Protein AF-A0A1M6X474-F1 (afdb_monomer_lite)

Radius of gyration: 35.34 Å; chains: 1; bounding box: 77×37×81 Å

Sequence (106 aa):
MSPLYVRPYVKVHKNDYRDAETIAEAATRPTMSFVAIKSEEQLDLQALHRLRERLVHNHHLIQEMRRPRSTSLGWGRCKITSRLIHIKKRLQGKAVHTCRPESPLL

Secondary structure (DSSP, 8-state):
---TTSGGG--SS--HHHHHHHHHHHHT-TTPPPPPPPPHHHHHHHHHHHHHHHHHHHHHHHHHHHS----SSSSSSHHHHHHHHHHHHHH---------------

Organism: NCBI:txid1054996

Structure (mmCIF, N/CA/C/O backbone):
data_AF-A0A1M6X474-F1
#
_entry.id   AF-A0A1M6X474-F1
#
loop_
_atom_site.group_PDB
_atom_site.id
_atom_site.type_symbol
_atom_site.label_atom_id
_atom_site.label_alt_id
_atom_site.label_comp_id
_atom_site.label_asym_id
_atom_site.label_entity_id
_atom_site.label_seq_id
_atom_site.pdbx_PDB_ins_code
_atom_site.Cartn_x
_atom_site.Cartn_y
_atom_site.Cartn_z
_atom_site.occupancy
_atom_site.B_iso_or_equiv
_atom_site.auth_seq_id
_atom_site.auth_comp_id
_atom_site.auth_asym_id
_atom_site.auth_atom_id
_atom_site.pdbx_PDB_model_num
ATOM 1 N N . MET A 1 1 ? 0.893 -14.627 0.478 1.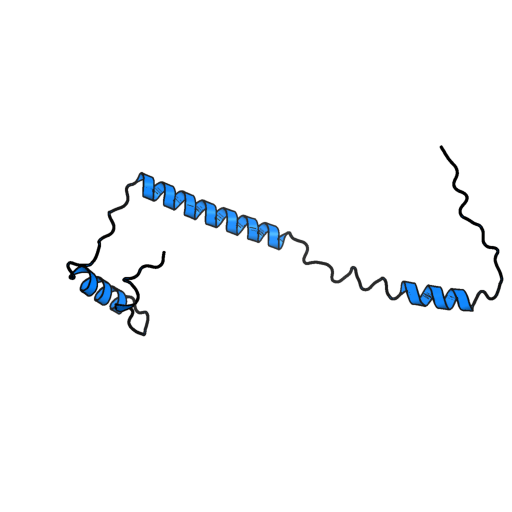00 41.69 1 MET A N 1
ATOM 2 C CA . MET A 1 1 ? -0.453 -15.010 0.962 1.00 41.69 1 MET A CA 1
ATOM 3 C C . MET A 1 1 ? -1.459 -14.005 0.424 1.00 41.69 1 MET A C 1
ATOM 5 O O . MET A 1 1 ? -1.202 -12.813 0.524 1.00 41.69 1 MET A O 1
ATOM 9 N N . SER A 1 2 ? -2.545 -14.460 -0.203 1.00 50.91 2 SER A N 1
ATOM 10 C CA . SER A 1 2 ? -3.637 -13.588 -0.661 1.00 50.91 2 SER A CA 1
ATOM 11 C C . SER A 1 2 ? -4.544 -13.208 0.513 1.00 50.91 2 SER A C 1
ATOM 13 O O . SER A 1 2 ? -4.803 -14.075 1.352 1.00 50.91 2 SER A O 1
ATOM 15 N N . PRO A 1 3 ? -5.075 -11.978 0.583 1.00 66.75 3 PRO A N 1
ATOM 16 C CA . PRO A 1 3 ? -5.989 -11.609 1.654 1.00 66.75 3 PRO A CA 1
ATOM 17 C C . PRO A 1 3 ? -7.315 -12.370 1.499 1.00 66.75 3 PRO A C 1
ATOM 19 O O . PRO A 1 3 ? -8.068 -12.156 0.548 1.00 66.75 3 PRO A O 1
ATOM 22 N N . LEU A 1 4 ? -7.588 -13.279 2.440 1.00 68.25 4 LEU A N 1
ATOM 23 C CA . LEU A 1 4 ? -8.772 -14.154 2.449 1.00 68.25 4 LEU A CA 1
ATOM 24 C C . LEU A 1 4 ? -10.090 -13.366 2.537 1.00 68.25 4 LEU A C 1
ATOM 26 O O . LEU A 1 4 ? -11.126 -13.825 2.068 1.00 68.25 4 LEU A O 1
ATOM 30 N N . TYR A 1 5 ? -10.032 -12.154 3.087 1.00 67.50 5 TYR A N 1
ATOM 31 C CA . TYR A 1 5 ? -11.200 -11.351 3.439 1.00 67.50 5 TYR A CA 1
ATOM 32 C C . TYR A 1 5 ? -11.644 -10.343 2.375 1.00 67.50 5 TYR A C 1
ATOM 34 O O . TYR A 1 5 ? -12.650 -9.676 2.575 1.00 67.50 5 TYR A O 1
ATOM 42 N N . VAL A 1 6 ? -10.926 -10.216 1.253 1.00 65.88 6 VAL A N 1
ATOM 43 C CA . VAL A 1 6 ? -11.221 -9.174 0.249 1.00 65.88 6 VAL A CA 1
ATOM 44 C C . VAL A 1 6 ? -12.341 -9.601 -0.698 1.00 65.88 6 VAL A C 1
ATOM 46 O O . VAL A 1 6 ? -13.229 -8.813 -0.990 1.00 65.88 6 VAL A O 1
ATOM 49 N N . ARG A 1 7 ? -12.357 -10.865 -1.137 1.00 69.25 7 ARG A N 1
ATOM 50 C CA . ARG A 1 7 ? -13.327 -11.381 -2.124 1.00 69.25 7 ARG A CA 1
ATOM 51 C C . ARG A 1 7 ? -14.821 -11.270 -1.757 1.00 69.25 7 ARG A C 1
ATOM 53 O O . ARG A 1 7 ? -15.587 -11.044 -2.687 1.00 69.25 7 ARG A O 1
ATOM 60 N N . PRO A 1 8 ? -15.265 -11.407 -0.491 1.00 76.81 8 PRO A N 1
ATOM 61 C CA . PRO A 1 8 ? -16.691 -11.354 -0.147 1.00 76.81 8 PRO A CA 1
ATOM 62 C C . PRO A 1 8 ? -17.333 -9.979 -0.351 1.00 76.81 8 PRO A C 1
ATOM 64 O O . PRO A 1 8 ? -18.540 -9.897 -0.546 1.00 76.81 8 PRO A O 1
ATOM 67 N N . TYR A 1 9 ? -16.535 -8.912 -0.299 1.00 74.81 9 TYR A N 1
ATOM 68 C CA . TYR A 1 9 ? -17.027 -7.537 -0.309 1.00 74.81 9 TYR A CA 1
ATOM 69 C C . TYR A 1 9 ? -16.829 -6.838 -1.663 1.00 74.81 9 TYR A C 1
ATOM 71 O O . TYR A 1 9 ? -17.235 -5.697 -1.831 1.00 74.81 9 TYR A O 1
ATOM 79 N N . VAL A 1 10 ? -16.237 -7.498 -2.666 1.00 71.75 10 VAL A N 1
ATOM 80 C CA . VAL A 1 10 ? -16.055 -6.889 -3.995 1.00 71.75 10 VAL A CA 1
ATOM 81 C C . VAL A 1 10 ? -17.382 -6.901 -4.756 1.00 71.75 10 VAL A C 1
ATOM 83 O O . VAL A 1 10 ? -17.808 -7.935 -5.273 1.00 71.75 10 VAL A O 1
ATOM 86 N N . LYS A 1 11 ? -18.029 -5.736 -4.869 1.00 76.12 11 LYS A N 1
ATOM 87 C CA . LYS A 1 11 ? -19.170 -5.537 -5.779 1.00 76.12 11 LYS A CA 1
ATOM 88 C C . LYS A 1 11 ? -18.670 -5.550 -7.240 1.00 76.12 11 LYS A C 1
ATOM 90 O O . LYS A 1 11 ? -17.566 -5.109 -7.538 1.00 76.12 11 LYS A O 1
ATOM 95 N N . VAL A 1 12 ? -19.499 -6.044 -8.167 1.00 74.44 12 VAL A N 1
ATOM 96 C CA . VAL A 1 12 ? -19.160 -6.369 -9.581 1.00 74.44 12 VAL A CA 1
ATOM 97 C C . VAL A 1 12 ? -18.545 -5.201 -10.385 1.00 74.44 12 VAL A C 1
ATOM 99 O O . VAL A 1 12 ? -17.868 -5.429 -11.383 1.00 74.44 12 VAL A O 1
ATOM 102 N N . HIS A 1 13 ? -18.733 -3.951 -9.946 1.00 77.12 13 HIS A N 1
ATOM 103 C CA . HIS A 1 13 ? -18.164 -2.757 -10.575 1.00 77.12 13 HIS A CA 1
ATOM 104 C C . HIS A 1 13 ? -17.288 -1.990 -9.582 1.00 77.12 13 HIS A C 1
ATOM 106 O O . HIS A 1 13 ? -17.787 -1.566 -8.537 1.00 77.12 13 HIS A O 1
ATOM 112 N N . LYS A 1 14 ? -16.023 -1.753 -9.950 1.00 71.50 14 LYS A N 1
ATOM 113 C CA . LYS A 1 14 ? -15.080 -0.929 -9.181 1.00 71.50 14 LYS A CA 1
ATOM 114 C C . LYS A 1 14 ? -15.545 0.524 -9.191 1.00 71.50 14 LYS A C 1
ATOM 116 O O . LYS A 1 14 ? -15.666 1.128 -10.254 1.00 71.50 14 LYS A O 1
ATOM 121 N N . ASN A 1 15 ? -15.885 1.048 -8.026 1.00 84.50 15 ASN A N 1
ATOM 122 C CA . ASN A 1 15 ? -16.260 2.440 -7.818 1.00 84.50 15 ASN A CA 1
ATOM 123 C C . ASN A 1 15 ? -15.853 2.781 -6.385 1.00 84.50 15 ASN A C 1
ATOM 125 O O . ASN A 1 15 ? -16.286 2.081 -5.470 1.00 84.50 15 ASN A O 1
ATOM 129 N N . ASP A 1 16 ? -15.079 3.848 -6.195 1.00 86.69 16 ASP A N 1
ATOM 130 C CA . ASP A 1 16 ? -14.545 4.236 -4.885 1.00 86.69 16 ASP A CA 1
ATOM 131 C C . ASP A 1 16 ? -15.655 4.413 -3.834 1.00 86.69 16 ASP A C 1
ATOM 133 O O . ASP A 1 16 ? -15.476 4.057 -2.671 1.00 86.69 16 ASP A O 1
ATOM 137 N N . TYR A 1 17 ? -16.844 4.878 -4.248 1.00 84.81 17 TYR A N 1
ATOM 138 C CA . TYR A 1 17 ? -18.014 4.982 -3.365 1.00 84.81 17 TYR A CA 1
ATOM 139 C C . TYR A 1 17 ? -18.457 3.619 -2.816 1.00 84.81 17 TYR A C 1
ATOM 141 O O . TYR A 1 17 ? -18.760 3.476 -1.633 1.00 84.81 17 TYR A O 1
ATOM 149 N N . ARG A 1 18 ? -18.479 2.600 -3.681 1.00 82.81 18 ARG A N 1
ATOM 150 C CA . ARG A 1 18 ? -18.866 1.240 -3.298 1.00 82.81 18 ARG A CA 1
ATOM 151 C C . ARG A 1 18 ? -17.796 0.593 -2.441 1.00 82.81 18 ARG A C 1
ATOM 153 O O . ARG A 1 18 ? -18.154 -0.073 -1.480 1.00 82.81 18 ARG A O 1
ATOM 160 N N . ASP A 1 19 ? -16.527 0.826 -2.767 1.00 85.06 19 ASP A N 1
ATOM 161 C CA . ASP A 1 19 ? -15.399 0.310 -1.998 1.00 85.06 19 ASP A CA 1
ATOM 162 C C . ASP A 1 19 ? -15.430 0.870 -0.566 1.00 85.06 19 ASP A C 1
ATOM 164 O O . ASP A 1 19 ? -15.318 0.100 0.390 1.00 85.06 19 ASP A O 1
ATOM 168 N N . ALA A 1 20 ? -15.698 2.173 -0.403 1.00 86.31 20 ALA A N 1
ATOM 169 C CA . ALA A 1 20 ? -15.866 2.814 0.902 1.00 86.31 20 ALA A CA 1
ATOM 170 C C . ALA A 1 20 ? -17.029 2.219 1.717 1.00 86.31 20 ALA A C 1
ATOM 172 O O . ALA A 1 20 ? -16.855 1.918 2.898 1.00 86.31 20 ALA A O 1
ATOM 173 N N . GLU A 1 21 ? -18.188 1.999 1.090 1.00 85.50 21 GLU A N 1
ATOM 174 C CA . GLU A 1 21 ? -19.352 1.358 1.720 1.00 85.50 21 GLU A CA 1
ATOM 175 C C . GLU A 1 21 ? -19.006 -0.052 2.221 1.00 85.50 21 GLU A C 1
ATOM 177 O O . GLU A 1 21 ? -19.280 -0.400 3.368 1.00 85.50 21 GLU A O 1
ATOM 182 N N . THR A 1 22 ? -18.329 -0.849 1.396 1.00 85.25 22 THR A N 1
ATOM 183 C CA . THR A 1 22 ? -17.917 -2.204 1.779 1.00 85.25 22 THR A CA 1
ATOM 184 C C . THR A 1 22 ? -16.830 -2.242 2.843 1.00 85.25 22 THR A C 1
ATOM 186 O O . THR A 1 22 ? -16.844 -3.138 3.685 1.00 85.25 22 THR A O 1
ATOM 189 N N . ILE A 1 23 ? -15.903 -1.279 2.849 1.00 85.38 23 ILE A N 1
ATOM 190 C CA . ILE A 1 23 ? -14.908 -1.149 3.921 1.00 85.38 23 ILE A CA 1
ATOM 191 C C . ILE A 1 23 ? -15.605 -0.788 5.235 1.00 85.38 23 ILE A C 1
ATOM 193 O O . ILE A 1 23 ? -15.288 -1.382 6.265 1.00 85.38 23 ILE A O 1
ATOM 197 N N . ALA A 1 24 ? -16.570 0.136 5.203 1.00 87.31 24 ALA A N 1
ATOM 198 C CA . ALA A 1 24 ? -17.348 0.518 6.377 1.00 87.31 24 ALA A CA 1
ATOM 199 C C . ALA A 1 24 ? -18.162 -0.666 6.924 1.00 87.31 24 ALA A C 1
ATOM 201 O O . ALA A 1 24 ? -18.118 -0.932 8.122 1.00 87.31 24 ALA A O 1
ATOM 202 N N . GLU A 1 25 ? -18.829 -1.431 6.057 1.00 85.69 25 GLU A N 1
ATOM 203 C CA . GLU A 1 25 ? -19.568 -2.633 6.454 1.00 85.69 25 GLU A CA 1
ATOM 204 C C . GLU A 1 25 ? -18.636 -3.698 7.058 1.00 85.69 25 GLU A C 1
ATOM 206 O O . GLU A 1 25 ? -18.905 -4.230 8.138 1.00 85.69 25 GLU A O 1
ATOM 211 N N . ALA A 1 26 ? -17.498 -3.970 6.415 1.00 86.31 26 ALA A N 1
ATOM 212 C CA . ALA A 1 26 ? -16.522 -4.937 6.907 1.00 86.31 26 ALA A CA 1
ATOM 213 C C . ALA A 1 26 ? -15.939 -4.530 8.272 1.00 86.31 26 ALA A C 1
ATOM 215 O O . ALA A 1 26 ? -15.793 -5.385 9.147 1.00 86.31 26 ALA A O 1
ATOM 216 N N . ALA A 1 27 ? -15.658 -3.239 8.481 1.00 84.75 27 ALA A N 1
ATOM 217 C CA . ALA A 1 27 ? -15.090 -2.715 9.724 1.00 84.75 27 ALA A CA 1
ATOM 218 C C . ALA A 1 27 ? -16.016 -2.879 10.942 1.00 84.75 27 ALA A C 1
ATOM 220 O O . ALA A 1 27 ? -15.533 -2.912 12.071 1.00 84.75 27 ALA A O 1
ATOM 221 N N . THR A 1 28 ? -17.331 -3.017 10.738 1.00 86.44 28 THR A N 1
ATOM 222 C CA . THR A 1 28 ? -18.283 -3.242 11.843 1.00 86.44 28 THR A CA 1
ATOM 223 C C . THR A 1 28 ? -18.284 -4.679 12.368 1.00 86.44 28 THR A C 1
ATOM 225 O O . THR A 1 28 ? -18.816 -4.939 13.448 1.00 86.44 28 THR A O 1
ATOM 228 N N . ARG A 1 29 ? -17.694 -5.638 11.639 1.00 83.56 29 ARG A N 1
ATOM 229 C CA . ARG A 1 29 ? -17.705 -7.046 12.052 1.00 83.56 29 ARG A CA 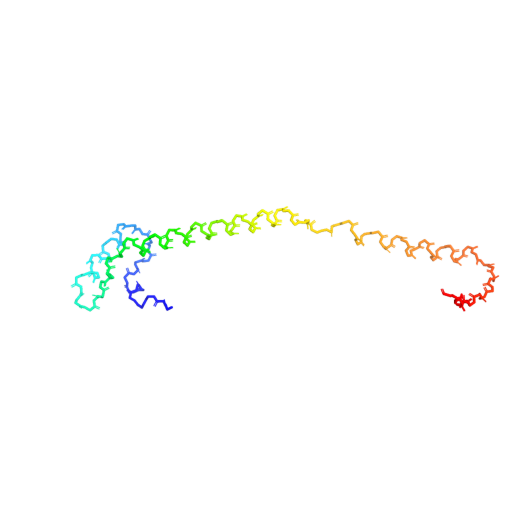1
ATOM 230 C C . ARG A 1 29 ? -16.638 -7.333 13.115 1.00 83.56 29 ARG A C 1
ATOM 232 O O . ARG A 1 29 ? -15.465 -7.052 12.882 1.00 83.56 29 ARG A O 1
ATOM 239 N N . PRO A 1 30 ? -16.980 -8.033 14.212 1.00 79.38 30 PRO A N 1
ATOM 240 C CA . PRO A 1 30 ? -16.026 -8.365 15.276 1.00 79.38 30 PRO A CA 1
ATOM 241 C C . PRO A 1 30 ? -14.941 -9.366 14.842 1.00 79.38 30 PRO A C 1
ATOM 243 O O . PRO A 1 30 ? -13.929 -9.513 15.516 1.00 79.38 30 PRO A O 1
ATOM 246 N N . THR A 1 31 ? -15.133 -10.063 13.716 1.00 82.69 31 THR A N 1
ATOM 247 C CA . THR A 1 31 ? -14.159 -11.006 13.145 1.00 82.69 31 THR A CA 1
ATOM 248 C C . THR A 1 31 ? -13.164 -10.345 12.183 1.00 82.69 31 THR A C 1
ATOM 250 O O . THR A 1 31 ? -12.306 -11.042 11.643 1.00 82.69 31 THR A O 1
ATOM 253 N N . MET A 1 32 ? -13.294 -9.040 11.895 1.00 80.88 32 MET A N 1
ATOM 254 C CA . MET A 1 32 ? -12.348 -8.316 11.040 1.00 80.88 32 MET A CA 1
ATOM 255 C C . MET A 1 32 ? -11.114 -7.887 11.833 1.00 80.88 32 MET A C 1
ATOM 257 O O . MET A 1 32 ? -11.208 -7.233 12.865 1.00 80.88 32 MET A O 1
ATOM 261 N N . SER A 1 33 ? -9.936 -8.241 11.326 1.00 80.19 33 SER A N 1
ATOM 262 C CA . SER A 1 33 ? -8.659 -7.829 11.904 1.00 80.19 33 SER A CA 1
ATOM 263 C C . SER A 1 33 ? -8.230 -6.476 11.336 1.00 80.19 33 SER A C 1
ATOM 265 O O . SER A 1 33 ? -7.980 -6.367 10.132 1.00 80.19 33 SER A O 1
ATOM 267 N N . PHE A 1 34 ? -8.083 -5.470 12.197 1.00 78.75 34 PHE A N 1
ATOM 268 C CA . PHE A 1 34 ? -7.454 -4.205 11.823 1.00 78.75 34 PHE A CA 1
ATOM 269 C C . PHE A 1 34 ? -5.936 -4.366 11.729 1.00 78.75 34 PHE A C 1
ATOM 271 O O . PHE A 1 34 ? -5.312 -5.055 12.536 1.00 78.75 34 PHE A O 1
ATOM 278 N N . VAL A 1 35 ? -5.334 -3.722 10.732 1.00 83.81 35 VAL A N 1
ATOM 279 C CA . VAL A 1 35 ? -3.875 -3.645 10.613 1.00 83.81 35 VAL A CA 1
ATOM 280 C C . VAL A 1 35 ? -3.382 -2.527 11.526 1.00 83.81 35 VAL A C 1
ATOM 282 O O . VAL A 1 35 ? -3.953 -1.438 11.531 1.00 83.81 35 VAL A O 1
ATOM 285 N N . ALA A 1 36 ? -2.324 -2.792 12.291 1.00 86.94 36 ALA A N 1
ATOM 286 C CA . ALA A 1 36 ? -1.699 -1.780 13.133 1.00 86.94 36 ALA A CA 1
ATOM 287 C C . ALA A 1 36 ? -1.179 -0.598 12.298 1.00 86.94 36 ALA A C 1
ATOM 289 O O . ALA A 1 36 ? -0.714 -0.768 11.165 1.00 86.94 36 ALA A O 1
ATOM 290 N N . ILE A 1 37 ? -1.235 0.602 12.880 1.00 88.19 37 ILE A N 1
ATOM 291 C CA . ILE A 1 37 ? -0.613 1.791 12.295 1.00 88.19 37 ILE A CA 1
ATOM 292 C C . ILE A 1 37 ? 0.896 1.533 12.217 1.00 88.19 37 ILE A C 1
ATOM 294 O O . ILE A 1 37 ? 1.506 1.070 13.179 1.00 88.19 37 ILE A O 1
ATOM 298 N N . LYS A 1 38 ? 1.489 1.782 11.048 1.00 88.50 38 LYS A N 1
ATOM 299 C CA . LYS A 1 38 ? 2.921 1.560 10.811 1.00 88.50 38 LYS A CA 1
ATOM 300 C C . LYS A 1 38 ? 3.752 2.554 11.617 1.00 88.50 38 LYS A C 1
ATOM 302 O O . LYS A 1 38 ? 3.375 3.720 11.705 1.00 88.50 38 LYS A O 1
ATOM 307 N N . SER A 1 39 ? 4.891 2.105 12.142 1.00 92.50 39 SER A N 1
ATOM 308 C CA . SER A 1 39 ? 5.887 3.011 12.719 1.00 92.50 39 SER A CA 1
ATOM 309 C C . SER A 1 39 ? 6.566 3.846 11.628 1.00 92.50 39 SER A C 1
ATOM 311 O O . SER A 1 39 ? 6.576 3.464 10.454 1.00 92.50 39 SER A O 1
ATOM 313 N N . GLU A 1 40 ? 7.146 4.981 12.021 1.00 91.31 40 GLU A N 1
ATOM 314 C CA . GLU A 1 40 ? 7.865 5.894 11.122 1.00 91.31 40 GLU A CA 1
ATOM 315 C C . GLU A 1 40 ? 9.013 5.182 10.390 1.00 91.31 40 GLU A C 1
ATOM 317 O O . GLU A 1 40 ? 9.059 5.176 9.163 1.00 91.31 40 GLU A O 1
ATOM 322 N N . GLU A 1 41 ? 9.829 4.418 11.118 1.00 91.25 41 GLU A N 1
ATOM 323 C CA . GLU A 1 41 ? 10.917 3.612 10.545 1.00 91.25 41 GLU A CA 1
ATOM 324 C C . GLU A 1 41 ? 10.419 2.605 9.491 1.00 91.25 41 GLU A C 1
ATOM 326 O O . GLU A 1 41 ? 11.055 2.368 8.460 1.00 91.25 41 GLU A O 1
ATOM 331 N N . GLN A 1 42 ? 9.247 2.005 9.718 1.00 90.00 42 GLN A N 1
ATOM 332 C CA . GLN A 1 42 ? 8.660 1.033 8.800 1.00 90.00 42 GLN A CA 1
ATOM 333 C C . GLN A 1 42 ? 8.101 1.706 7.535 1.00 90.00 42 GLN A C 1
ATOM 335 O O . GLN A 1 42 ? 8.101 1.099 6.456 1.00 90.00 42 GLN A O 1
ATOM 340 N N . LEU A 1 43 ? 7.643 2.957 7.647 1.00 91.12 43 LEU A N 1
ATOM 341 C CA . LEU A 1 43 ? 7.255 3.787 6.506 1.00 91.12 43 LEU A CA 1
ATOM 342 C C . LEU A 1 43 ? 8.477 4.203 5.683 1.00 91.12 43 LEU A C 1
ATOM 344 O O . LEU A 1 43 ? 8.429 4.098 4.453 1.00 91.12 43 LEU A O 1
ATOM 348 N N . ASP A 1 44 ? 9.577 4.574 6.334 1.00 93.31 44 ASP A N 1
ATOM 349 C CA . ASP A 1 44 ? 10.829 4.944 5.668 1.00 93.31 44 ASP A CA 1
ATOM 350 C C . ASP A 1 44 ? 11.419 3.773 4.884 1.00 93.31 44 ASP A C 1
ATOM 352 O O . ASP A 1 44 ? 11.730 3.901 3.694 1.00 93.31 44 ASP A O 1
ATOM 356 N N . LEU A 1 45 ? 11.477 2.587 5.496 1.00 95.19 45 LEU A N 1
ATOM 357 C CA . LEU A 1 45 ? 11.884 1.364 4.802 1.00 95.19 45 LEU A CA 1
ATOM 358 C C . LEU A 1 45 ? 10.996 1.089 3.580 1.00 95.1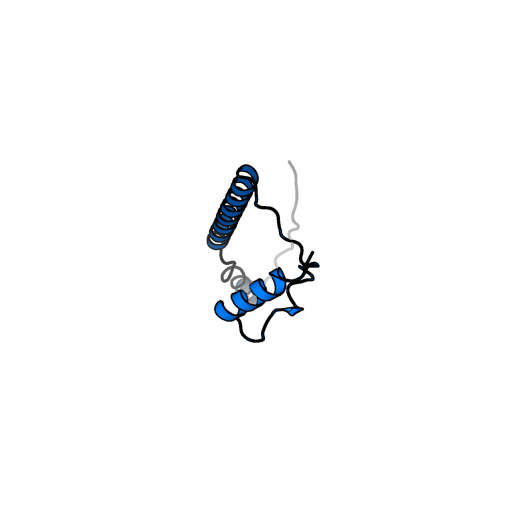9 45 LEU A C 1
ATOM 360 O O . LEU A 1 45 ? 11.499 0.756 2.502 1.00 95.19 45 LEU A O 1
ATOM 364 N N . GLN A 1 46 ? 9.677 1.275 3.698 1.00 93.06 46 GLN A N 1
ATOM 365 C CA . GLN A 1 46 ? 8.761 1.113 2.567 1.00 93.06 46 GLN A CA 1
ATOM 366 C C . GLN A 1 46 ? 9.017 2.149 1.457 1.00 93.06 46 GLN A C 1
ATOM 368 O O . GLN A 1 46 ? 8.941 1.809 0.269 1.00 93.06 46 GLN A O 1
ATOM 373 N N . ALA A 1 47 ? 9.319 3.397 1.814 1.00 94.06 47 ALA A N 1
ATOM 374 C CA . ALA A 1 47 ? 9.659 4.445 0.858 1.00 94.06 47 ALA A CA 1
ATOM 375 C C . ALA A 1 47 ? 10.959 4.114 0.109 1.00 94.06 47 ALA A C 1
ATOM 377 O O . ALA A 1 47 ? 10.984 4.171 -1.124 1.00 94.06 47 ALA A O 1
ATOM 378 N N . LEU A 1 48 ? 11.997 3.667 0.823 1.00 95.94 48 LEU A N 1
ATOM 379 C CA . LEU A 1 48 ? 13.263 3.225 0.232 1.00 95.94 48 LEU A CA 1
ATOM 380 C C . LEU A 1 48 ? 13.065 2.056 -0.740 1.00 95.94 48 LEU A C 1
ATOM 382 O O . LEU A 1 48 ? 13.611 2.078 -1.846 1.00 95.94 48 LEU A O 1
ATOM 386 N N . HIS A 1 49 ? 12.239 1.070 -0.378 1.00 95.81 49 HIS A N 1
ATOM 387 C CA . HIS A 1 49 ? 11.890 -0.035 -1.274 1.00 95.81 49 HIS A CA 1
ATOM 388 C C . HIS A 1 49 ? 11.240 0.458 -2.574 1.00 95.81 49 HIS A C 1
ATOM 390 O O . HIS A 1 49 ? 11.676 0.070 -3.659 1.00 95.81 49 HIS A O 1
ATOM 396 N N . ARG A 1 50 ? 10.265 1.373 -2.489 1.00 95.12 50 ARG A N 1
ATOM 397 C CA . ARG A 1 50 ? 9.600 1.952 -3.673 1.00 95.12 50 ARG A CA 1
ATOM 398 C C . ARG A 1 50 ? 10.560 2.750 -4.555 1.00 95.12 50 ARG A C 1
ATOM 400 O O . ARG A 1 50 ? 10.471 2.683 -5.780 1.00 95.12 50 ARG A O 1
ATOM 407 N N . LEU A 1 51 ? 11.476 3.511 -3.954 1.00 95.56 51 LEU A N 1
ATOM 408 C CA . LEU A 1 51 ? 12.500 4.252 -4.696 1.00 95.56 51 LEU A CA 1
ATOM 409 C C . LEU A 1 51 ? 13.460 3.298 -5.408 1.00 95.56 51 LEU A C 1
ATOM 411 O O . LEU A 1 51 ? 13.733 3.477 -6.595 1.00 95.56 51 LEU A O 1
ATOM 415 N N . ARG A 1 52 ? 13.912 2.243 -4.723 1.00 95.56 52 ARG A N 1
ATOM 416 C CA . ARG A 1 52 ? 14.765 1.210 -5.314 1.00 95.56 52 ARG A CA 1
ATOM 417 C C . ARG A 1 52 ? 14.079 0.509 -6.483 1.00 95.56 52 ARG A C 1
ATOM 419 O O . ARG A 1 52 ? 14.705 0.362 -7.526 1.00 95.56 52 ARG A O 1
ATOM 426 N N . GLU A 1 53 ? 12.817 0.109 -6.341 1.00 93.88 53 GLU A N 1
ATOM 427 C CA . GLU A 1 53 ? 12.044 -0.517 -7.424 1.00 93.88 53 GLU A CA 1
ATOM 428 C C . GLU A 1 53 ? 11.975 0.381 -8.663 1.00 93.88 53 GLU A C 1
ATOM 430 O O . GLU A 1 53 ? 12.240 -0.082 -9.773 1.00 93.88 53 GLU A O 1
ATOM 435 N N . ARG A 1 54 ? 11.710 1.682 -8.479 1.00 93.06 54 ARG A N 1
ATOM 436 C CA . ARG A 1 54 ? 11.705 2.661 -9.579 1.00 93.06 54 ARG A CA 1
ATOM 437 C C . ARG A 1 54 ? 13.074 2.789 -10.241 1.00 93.06 54 ARG A C 1
ATOM 439 O O . ARG A 1 54 ? 13.156 2.791 -11.466 1.00 93.06 54 ARG A O 1
ATOM 446 N N . LEU A 1 55 ? 14.147 2.877 -9.455 1.00 93.00 55 LEU A N 1
ATOM 447 C CA . LEU A 1 55 ? 15.511 2.988 -9.978 1.00 93.00 55 LEU A CA 1
ATOM 448 C C . LEU A 1 55 ? 15.935 1.733 -10.745 1.00 93.00 55 LEU A C 1
ATOM 450 O O . LEU A 1 55 ? 16.493 1.844 -11.833 1.00 93.00 55 LEU A O 1
ATOM 454 N N . VAL A 1 56 ? 15.636 0.548 -10.211 1.00 93.12 56 VAL A N 1
ATOM 455 C CA . VAL A 1 56 ? 15.929 -0.737 -10.858 1.00 93.12 56 VAL A CA 1
ATOM 456 C C . VAL A 1 56 ? 15.134 -0.876 -12.152 1.00 93.12 56 VAL A C 1
ATOM 458 O O . VAL A 1 56 ? 15.712 -1.213 -13.183 1.00 93.12 56 VAL A O 1
ATOM 461 N N . HIS A 1 57 ? 13.840 -0.551 -12.134 1.00 92.69 57 HIS A N 1
ATOM 462 C CA . HIS A 1 57 ? 13.005 -0.562 -13.332 1.00 92.69 57 HIS A CA 1
ATOM 463 C C . HIS A 1 57 ? 13.548 0.393 -14.405 1.00 92.69 57 HIS A C 1
ATOM 465 O O . HIS A 1 57 ? 13.776 -0.025 -15.538 1.00 92.69 57 HIS A O 1
ATOM 471 N N . ASN A 1 58 ? 13.857 1.639 -14.038 1.00 88.81 58 ASN A N 1
ATOM 472 C CA . ASN A 1 58 ? 14.435 2.620 -14.958 1.00 88.81 58 ASN A CA 1
ATOM 473 C C . ASN A 1 58 ? 15.797 2.170 -15.501 1.00 88.81 58 ASN A C 1
ATOM 475 O O . ASN A 1 58 ? 16.068 2.324 -16.690 1.00 88.81 58 ASN A O 1
ATOM 479 N N . HIS A 1 59 ? 16.643 1.574 -14.660 1.00 88.00 59 HIS A N 1
ATOM 480 C CA . HIS A 1 59 ? 17.918 1.015 -15.093 1.00 88.00 59 HIS A CA 1
ATOM 481 C C . HIS A 1 59 ? 17.714 -0.122 -16.104 1.00 88.00 59 HIS A C 1
ATOM 483 O O . HIS A 1 59 ? 18.367 -0.127 -17.144 1.00 88.00 59 HIS A O 1
ATOM 489 N N . HIS A 1 60 ? 16.777 -1.043 -15.859 1.00 82.44 60 HIS A N 1
ATOM 490 C CA . HIS A 1 60 ? 16.441 -2.097 -16.819 1.00 82.44 60 HIS A CA 1
ATOM 491 C C . HIS A 1 60 ? 15.924 -1.533 -18.146 1.00 82.44 60 HIS A C 1
ATOM 493 O O . HIS A 1 60 ? 16.401 -1.966 -19.193 1.00 82.44 60 HIS A O 1
ATOM 499 N N . LEU A 1 61 ? 15.043 -0.528 -18.118 1.00 83.69 61 LEU A N 1
ATOM 500 C CA . LEU A 1 61 ? 14.549 0.137 -19.329 1.00 83.69 6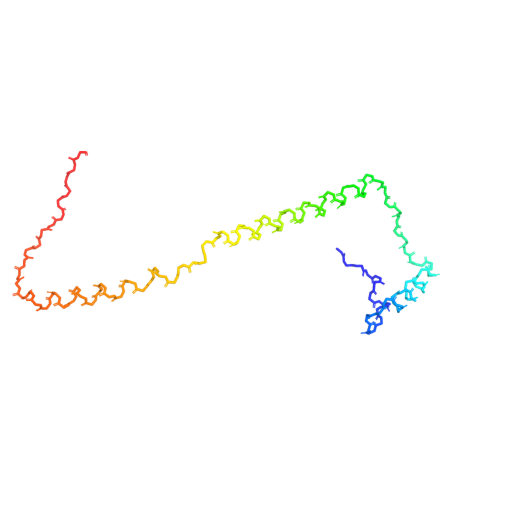1 LEU A CA 1
ATOM 501 C C . LEU A 1 61 ? 15.683 0.785 -20.136 1.00 83.69 61 LEU A C 1
ATOM 503 O O . LEU A 1 61 ? 15.739 0.643 -21.357 1.00 83.69 61 LEU A O 1
ATOM 507 N N . ILE A 1 62 ? 16.621 1.466 -19.470 1.00 83.62 62 ILE A N 1
ATOM 508 C CA . ILE A 1 62 ? 17.787 2.076 -20.127 1.00 83.62 62 ILE A CA 1
ATOM 509 C C . ILE A 1 62 ? 18.683 1.001 -20.753 1.00 83.62 62 ILE A C 1
ATOM 511 O O . ILE A 1 62 ? 19.137 1.159 -21.888 1.00 83.62 62 ILE A O 1
ATOM 515 N N . GLN A 1 63 ? 18.929 -0.101 -20.042 1.00 82.25 63 GLN A N 1
ATOM 516 C CA . GLN A 1 63 ? 19.737 -1.209 -20.556 1.00 82.25 63 GLN A CA 1
ATOM 517 C C . GLN A 1 63 ? 19.056 -1.922 -21.728 1.00 82.25 63 GLN A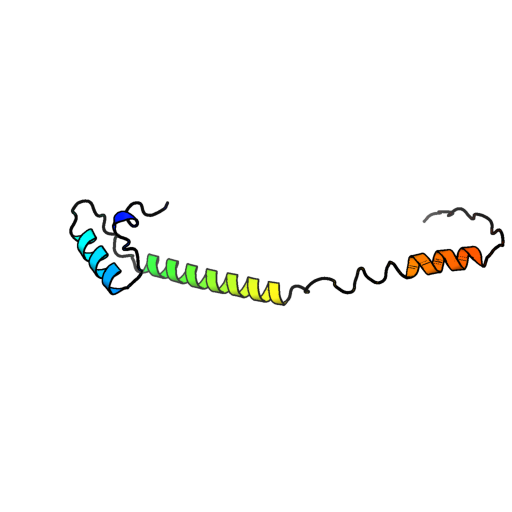 C 1
ATOM 519 O O . GLN A 1 63 ? 19.732 -2.310 -22.678 1.00 82.25 63 GLN A O 1
ATOM 524 N N . GLU A 1 64 ? 17.731 -2.055 -21.705 1.00 80.19 64 GLU A N 1
ATOM 525 C CA . GLU A 1 64 ? 16.950 -2.607 -22.811 1.00 80.19 64 GLU A CA 1
ATOM 526 C C . GLU A 1 64 ? 16.974 -1.692 -24.041 1.00 80.19 64 GLU A C 1
ATOM 528 O O . GLU A 1 64 ? 17.193 -2.174 -25.151 1.00 80.19 64 GLU A O 1
ATOM 533 N N . MET A 1 65 ? 16.860 -0.373 -23.860 1.00 77.06 65 MET A N 1
ATOM 534 C CA . MET A 1 65 ? 17.017 0.591 -24.957 1.00 77.06 65 MET A CA 1
ATOM 535 C C . MET A 1 65 ? 18.431 0.594 -25.550 1.00 77.06 65 MET A C 1
ATOM 537 O O . MET A 1 65 ? 18.594 0.771 -26.758 1.00 77.06 65 MET A O 1
ATOM 541 N N . ARG A 1 66 ? 19.459 0.396 -24.715 1.00 76.56 66 ARG A N 1
ATOM 542 C CA . ARG A 1 66 ? 20.863 0.313 -25.145 1.00 76.56 66 ARG A CA 1
ATOM 543 C C . ARG A 1 66 ? 21.206 -1.040 -25.764 1.00 76.56 66 ARG A C 1
ATOM 545 O O . ARG A 1 66 ? 22.181 -1.142 -26.511 1.00 76.56 66 ARG A O 1
ATOM 552 N N . ARG A 1 67 ? 20.429 -2.082 -25.456 1.00 70.50 67 ARG A N 1
ATOM 553 C CA . ARG A 1 67 ? 20.614 -3.411 -26.027 1.00 70.50 67 ARG A CA 1
ATOM 554 C C . ARG A 1 67 ? 20.419 -3.289 -27.540 1.00 70.50 67 ARG A C 1
ATOM 556 O O . ARG A 1 67 ? 19.367 -2.827 -27.983 1.00 70.50 67 ARG A O 1
ATOM 563 N N . PRO A 1 68 ? 21.409 -3.684 -28.357 1.00 73.06 68 PRO A N 1
ATOM 564 C CA . PRO A 1 68 ? 21.252 -3.627 -29.798 1.00 73.06 68 PRO A CA 1
ATOM 565 C C . PRO A 1 68 ? 20.043 -4.483 -30.175 1.00 73.06 68 PRO A C 1
ATOM 567 O O . PRO A 1 68 ? 20.033 -5.693 -29.936 1.00 73.06 68 PRO A O 1
ATOM 570 N N . ARG A 1 69 ? 19.012 -3.836 -30.732 1.00 62.56 69 ARG A N 1
ATOM 571 C CA . ARG A 1 69 ? 17.846 -4.483 -31.340 1.00 62.56 69 ARG A CA 1
ATOM 572 C C . ARG A 1 69 ? 18.403 -5.387 -32.438 1.00 62.56 69 ARG A C 1
ATOM 574 O O . ARG A 1 69 ? 18.896 -4.912 -33.456 1.00 62.56 69 ARG A O 1
ATOM 581 N N . SER A 1 70 ? 18.519 -6.669 -32.134 1.00 55.91 70 SER A N 1
ATOM 582 C CA . SER A 1 70 ? 19.473 -7.563 -32.774 1.00 55.91 70 SER A CA 1
ATOM 583 C C . SER A 1 70 ? 19.275 -7.650 -34.291 1.00 55.91 70 SER A C 1
ATOM 585 O O . SER A 1 70 ? 18.160 -7.831 -34.769 1.00 55.91 70 SER A O 1
ATOM 587 N N . THR A 1 71 ? 20.385 -7.640 -35.031 1.00 53.28 71 THR A N 1
ATOM 588 C CA . THR A 1 71 ? 20.606 -8.609 -36.116 1.00 53.28 71 THR A CA 1
ATOM 589 C C . THR A 1 71 ? 19.459 -8.792 -37.121 1.00 53.28 71 THR A C 1
ATOM 591 O O . THR A 1 71 ? 18.935 -9.890 -37.272 1.00 53.28 71 THR A O 1
ATOM 594 N N . SER A 1 72 ? 19.136 -7.762 -37.902 1.00 45.41 72 SER A N 1
ATOM 595 C CA . SER A 1 72 ? 18.470 -7.951 -39.204 1.00 45.41 72 SER A CA 1
ATOM 596 C C . SER A 1 72 ? 19.443 -7.915 -40.396 1.00 45.41 72 SER A C 1
ATOM 598 O O . SER A 1 72 ? 19.041 -8.167 -41.525 1.00 45.41 72 SER A O 1
ATOM 600 N N . LEU A 1 73 ? 20.748 -7.683 -40.173 1.00 48.88 73 LEU A N 1
ATOM 601 C CA . LEU A 1 73 ? 21.751 -7.553 -41.251 1.00 48.88 73 LEU A CA 1
ATOM 602 C C . LEU A 1 73 ? 22.924 -8.555 -41.189 1.00 48.88 73 LEU A C 1
ATOM 604 O O . LEU A 1 73 ? 23.881 -8.432 -41.961 1.00 48.88 73 LEU A O 1
ATOM 608 N N . GLY A 1 74 ? 22.855 -9.553 -40.298 1.00 49.44 74 GLY A N 1
ATOM 609 C CA . GLY A 1 74 ? 23.924 -10.543 -40.081 1.00 49.44 74 GLY A CA 1
ATOM 610 C C . GLY A 1 74 ? 23.733 -11.896 -40.779 1.00 49.44 74 GLY A C 1
ATOM 611 O O . GLY A 1 74 ? 24.713 -12.582 -41.038 1.00 49.44 74 GLY A O 1
ATOM 612 N N . TRP A 1 75 ? 22.500 -12.277 -41.131 1.00 38.50 75 TRP A N 1
ATOM 613 C CA . TRP A 1 75 ? 22.199 -13.589 -41.736 1.00 38.50 75 TRP A CA 1
ATOM 614 C C . TRP A 1 75 ? 21.856 -13.540 -43.236 1.00 38.50 75 TRP A C 1
ATOM 616 O O . TRP A 1 75 ? 21.743 -14.578 -43.882 1.00 38.50 75 TRP A O 1
ATOM 626 N N . GLY A 1 76 ? 21.743 -12.346 -43.829 1.00 45.56 76 GLY A N 1
ATOM 627 C CA . GLY A 1 76 ? 21.431 -12.179 -45.257 1.00 45.56 76 GLY A CA 1
ATOM 628 C C . GLY A 1 76 ? 22.636 -12.271 -46.204 1.00 45.56 76 GLY A C 1
ATOM 629 O O . GLY A 1 76 ? 22.460 -12.496 -47.398 1.00 45.56 76 GLY A O 1
ATOM 630 N N . ARG A 1 77 ? 23.873 -12.130 -45.701 1.00 44.59 77 ARG A N 1
ATOM 631 C CA . ARG A 1 77 ? 25.089 -12.103 -46.544 1.00 44.59 77 ARG A CA 1
ATOM 632 C C . ARG A 1 77 ? 25.700 -13.479 -46.837 1.00 44.59 77 ARG A C 1
ATOM 634 O O . ARG A 1 77 ? 26.451 -13.607 -47.799 1.00 44.59 77 ARG A O 1
ATOM 641 N N . CYS A 1 78 ? 25.330 -14.527 -46.100 1.00 47.34 78 CYS A N 1
ATOM 642 C CA . CYS A 1 78 ? 25.950 -15.854 -46.236 1.00 47.34 78 CYS A CA 1
ATOM 643 C C . CYS A 1 78 ? 25.339 -16.737 -47.344 1.00 47.34 78 CYS A C 1
ATOM 645 O O . CYS A 1 78 ? 25.915 -17.763 -47.707 1.00 47.34 78 CYS A O 1
ATOM 647 N N . LYS A 1 79 ? 24.193 -16.354 -47.930 1.00 48.50 79 LYS A N 1
ATOM 648 C CA . LYS A 1 79 ? 23.570 -17.121 -49.030 1.00 48.50 79 LYS A CA 1
ATOM 649 C C . LYS A 1 79 ? 24.071 -16.719 -50.423 1.00 48.50 79 LYS A C 1
ATOM 651 O O . LYS A 1 79 ? 24.034 -17.542 -51.335 1.00 48.50 79 LYS A O 1
ATOM 656 N N . ILE A 1 80 ? 24.592 -15.501 -50.592 1.00 49.69 80 ILE A N 1
ATOM 657 C CA . ILE A 1 80 ? 25.126 -15.026 -51.883 1.00 49.69 80 ILE A CA 1
ATOM 658 C C . ILE A 1 80 ? 26.542 -15.566 -52.133 1.00 49.69 80 ILE A C 1
ATOM 660 O O . ILE A 1 80 ? 26.877 -15.928 -53.262 1.00 49.69 80 ILE A O 1
ATOM 664 N N . THR A 1 81 ? 27.350 -15.728 -51.083 1.00 53.31 81 THR A N 1
ATOM 665 C CA . THR A 1 81 ? 28.721 -16.248 -51.207 1.00 53.31 81 THR A CA 1
ATOM 666 C C . THR A 1 81 ? 28.757 -17.724 -51.622 1.00 53.31 81 THR A C 1
ATOM 668 O O . THR A 1 81 ? 29.640 -18.126 -52.375 1.00 53.31 81 THR A O 1
ATOM 671 N N . SER A 1 82 ? 27.751 -18.521 -51.247 1.00 53.34 82 SER A N 1
ATOM 672 C CA . SER A 1 82 ? 27.708 -19.961 -51.556 1.00 53.34 82 SER A CA 1
ATOM 673 C C . SER A 1 82 ? 27.398 -20.278 -53.031 1.00 53.34 82 SER A C 1
ATOM 675 O O . SER A 1 82 ? 27.855 -21.300 -53.551 1.00 53.34 82 SER A O 1
ATOM 677 N N . ARG A 1 83 ? 26.666 -19.405 -53.746 1.00 53.28 83 ARG A N 1
ATOM 678 C CA . ARG A 1 83 ? 26.314 -19.625 -55.167 1.00 53.28 83 ARG A CA 1
ATOM 679 C C . ARG A 1 83 ? 27.429 -19.193 -56.127 1.00 53.28 83 ARG A C 1
ATOM 681 O O . ARG A 1 83 ? 27.642 -19.850 -57.143 1.00 53.28 83 ARG A O 1
ATOM 688 N N . LEU A 1 84 ? 28.200 -18.163 -55.768 1.00 56.50 84 LEU A N 1
ATOM 689 C CA . LEU A 1 84 ? 29.368 -17.709 -56.538 1.00 56.50 84 LEU A CA 1
ATOM 690 C C . LEU A 1 84 ? 30.522 -18.728 -56.522 1.00 56.50 84 LEU A C 1
ATOM 692 O O . LEU A 1 84 ? 31.173 -18.929 -57.547 1.00 56.50 84 LEU A O 1
ATOM 696 N N . ILE A 1 85 ? 30.725 -19.440 -55.406 1.00 58.72 85 ILE A N 1
ATOM 697 C CA . ILE A 1 85 ? 31.739 -20.507 -55.297 1.00 58.72 85 ILE A CA 1
ATOM 698 C C . ILE A 1 85 ? 31.429 -21.673 -56.258 1.00 58.72 85 ILE A C 1
ATOM 700 O O . ILE A 1 85 ? 32.337 -22.221 -56.884 1.00 58.72 85 ILE A O 1
ATOM 704 N N . HIS A 1 86 ? 30.149 -22.017 -56.438 1.00 57.97 86 HIS A N 1
ATOM 705 C CA . HIS A 1 86 ? 29.727 -23.097 -57.338 1.00 57.97 86 HIS A CA 1
ATOM 706 C C . HIS A 1 86 ? 29.859 -22.746 -58.828 1.00 57.97 86 HIS A C 1
ATOM 708 O O . HIS A 1 86 ? 30.220 -23.610 -59.626 1.00 57.97 86 HIS A O 1
ATOM 714 N N . ILE A 1 87 ? 29.616 -21.487 -59.212 1.00 59.50 87 ILE A N 1
ATOM 715 C CA . ILE A 1 87 ? 29.779 -21.036 -60.605 1.00 59.50 87 ILE A CA 1
ATOM 716 C C . ILE A 1 87 ? 31.271 -20.943 -60.968 1.00 59.50 87 ILE A C 1
ATOM 718 O O . ILE A 1 87 ? 31.665 -21.372 -62.053 1.00 59.50 87 ILE A O 1
ATOM 722 N N . LYS A 1 88 ? 32.132 -20.502 -60.036 1.00 55.91 88 LYS A N 1
ATOM 723 C CA . LYS A 1 88 ? 33.590 -20.449 -60.253 1.00 55.91 88 LYS A CA 1
ATOM 724 C C . LYS A 1 88 ? 34.216 -21.847 -60.407 1.00 55.91 88 LYS A C 1
ATOM 726 O O . LYS A 1 88 ? 35.111 -22.016 -61.231 1.00 55.91 88 LYS A O 1
ATOM 731 N N . LYS A 1 89 ? 33.687 -22.861 -59.702 1.00 54.28 89 LYS A N 1
ATOM 732 C CA . LYS A 1 89 ? 34.088 -24.277 -59.849 1.00 54.28 89 LYS A CA 1
ATOM 733 C C . LYS A 1 89 ? 33.663 -24.924 -61.1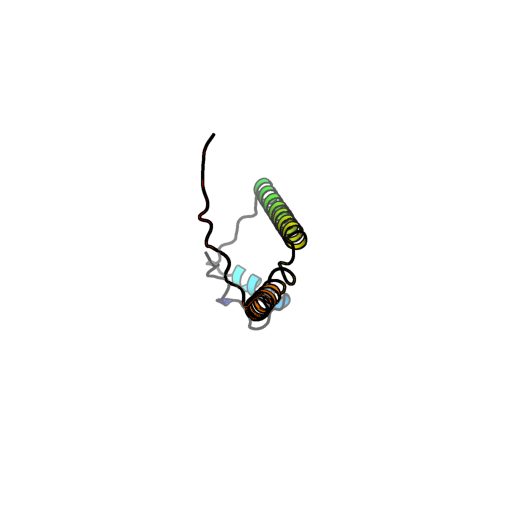75 1.00 54.28 89 LYS A C 1
ATOM 735 O O . LYS A 1 89 ? 34.294 -25.893 -61.576 1.00 54.28 89 LYS A O 1
ATOM 740 N N . ARG A 1 90 ? 32.636 -24.410 -61.868 1.00 52.53 90 ARG A N 1
ATOM 741 C CA . ARG A 1 90 ? 32.243 -24.907 -63.205 1.00 52.53 90 ARG A CA 1
ATOM 742 C C . ARG A 1 90 ? 33.050 -24.289 -64.348 1.00 52.53 90 ARG A C 1
ATOM 744 O O . ARG A 1 90 ? 33.207 -24.935 -65.374 1.00 52.53 90 ARG A O 1
ATOM 751 N N . LEU A 1 91 ? 33.571 -23.072 -64.174 1.00 56.56 91 LEU A N 1
ATOM 752 C CA . LEU A 1 91 ? 34.396 -22.401 -65.190 1.00 56.56 91 LEU A CA 1
ATOM 753 C C . LEU A 1 91 ? 35.867 -22.843 -65.165 1.00 56.56 91 LEU A C 1
ATOM 755 O O . LEU A 1 91 ? 36.565 -22.707 -66.164 1.00 56.56 91 LEU A O 1
ATOM 759 N N . GLN A 1 92 ? 36.342 -23.404 -64.051 1.00 50.25 92 GLN A N 1
ATOM 760 C CA . GLN A 1 92 ? 37.692 -23.957 -63.940 1.00 50.25 92 GLN A CA 1
ATOM 761 C C . GLN A 1 92 ? 37.664 -25.479 -64.088 1.00 50.25 92 GLN A C 1
ATOM 763 O O . GLN A 1 92 ? 37.944 -26.224 -63.154 1.00 50.25 92 GLN A O 1
ATOM 768 N N . GLY A 1 93 ? 37.354 -25.948 -65.296 1.00 53.53 93 GLY A N 1
ATOM 769 C CA . GLY A 1 93 ? 37.725 -27.291 -65.733 1.00 53.53 93 GLY A CA 1
ATOM 770 C C . GLY A 1 93 ? 39.239 -27.394 -65.913 1.00 53.53 93 GLY A C 1
ATOM 771 O O . GLY A 1 93 ? 39.704 -27.507 -67.041 1.00 53.53 93 GLY A O 1
ATOM 772 N N . LYS A 1 94 ? 40.014 -27.293 -64.826 1.00 45.06 94 LYS A N 1
ATOM 773 C CA . LYS A 1 94 ? 41.450 -27.598 -64.797 1.00 45.06 94 LYS A CA 1
ATOM 774 C C . LYS A 1 94 ? 41.812 -28.193 -63.440 1.00 45.06 94 LYS A C 1
ATOM 776 O O . LYS A 1 94 ? 41.604 -27.573 -62.401 1.00 45.06 94 LYS A O 1
ATOM 781 N N . ALA A 1 95 ? 42.321 -29.420 -63.489 1.00 49.44 95 ALA A N 1
ATOM 782 C CA . ALA A 1 95 ? 42.873 -30.148 -62.359 1.00 49.44 95 ALA A CA 1
ATOM 783 C C . ALA A 1 95 ? 43.952 -29.307 -61.667 1.00 49.44 95 ALA A C 1
ATOM 785 O O . ALA A 1 95 ? 44.903 -28.876 -62.315 1.00 49.44 95 ALA A O 1
ATOM 786 N N . VAL A 1 96 ? 43.818 -29.088 -60.359 1.00 47.22 96 VAL A N 1
ATOM 787 C CA . VAL A 1 96 ? 44.913 -28.567 -59.538 1.00 47.22 96 VAL A CA 1
ATOM 788 C C . VAL A 1 96 ? 45.012 -29.428 -58.287 1.00 47.22 96 VAL A C 1
ATOM 790 O O . VAL A 1 96 ? 44.164 -29.384 -57.400 1.00 47.22 96 VAL A O 1
ATOM 793 N N . HIS A 1 97 ? 46.034 -30.276 -58.337 1.00 42.50 97 HIS A N 1
ATOM 794 C CA . HIS A 1 97 ? 46.829 -30.851 -57.260 1.00 42.50 97 HIS A CA 1
ATOM 795 C C . HIS A 1 97 ? 46.380 -30.492 -55.835 1.00 42.50 97 HIS A C 1
ATOM 797 O O . HIS A 1 97 ? 46.420 -29.337 -55.411 1.00 42.50 97 HIS A O 1
ATOM 803 N N . THR A 1 98 ? 46.017 -31.511 -55.058 1.00 50.38 98 THR A N 1
ATOM 804 C CA . THR A 1 98 ? 45.858 -31.395 -53.609 1.00 50.38 98 THR A CA 1
ATOM 805 C C . THR A 1 98 ? 47.211 -31.057 -52.987 1.00 50.38 98 THR A C 1
ATOM 807 O O . THR A 1 98 ? 48.118 -31.888 -53.022 1.00 50.38 98 THR A O 1
ATOM 810 N N . CYS A 1 99 ? 47.358 -29.868 -52.409 1.00 35.38 99 CYS A N 1
ATOM 811 C CA . CYS A 1 99 ? 48.404 -29.608 -51.426 1.00 35.38 99 CYS A CA 1
ATOM 812 C C . CYS A 1 99 ? 47.767 -29.666 -50.039 1.00 35.38 99 CYS A C 1
ATOM 814 O O . CYS A 1 99 ? 46.911 -28.859 -49.677 1.00 35.38 99 CYS A O 1
ATOM 816 N N . ARG A 1 100 ? 48.156 -30.721 -49.324 1.00 40.25 100 ARG A N 1
ATOM 817 C CA . ARG A 1 100 ? 47.919 -30.998 -47.907 1.00 40.25 100 ARG A CA 1
ATOM 818 C C . ARG A 1 100 ? 48.385 -29.789 -47.075 1.00 40.25 100 ARG A C 1
ATOM 820 O O . ARG A 1 100 ? 49.404 -29.204 -47.439 1.00 40.25 100 ARG A O 1
ATOM 827 N N . PRO A 1 101 ? 47.696 -29.400 -45.989 1.00 44.19 101 PRO A N 1
ATOM 828 C CA . PRO A 1 101 ? 48.242 -28.401 -45.084 1.00 44.19 101 PRO A CA 1
ATOM 829 C C . PRO A 1 101 ? 49.424 -29.035 -44.341 1.00 44.19 101 PRO A C 1
ATOM 831 O O . PRO A 1 101 ? 49.238 -29.874 -43.463 1.00 44.19 101 PRO A O 1
ATOM 834 N N . GLU A 1 102 ? 50.638 -28.681 -44.751 1.00 43.16 102 GLU A N 1
ATOM 835 C CA . GLU A 1 102 ? 51.846 -28.866 -43.951 1.00 43.16 102 GLU A CA 1
ATOM 836 C C . GLU A 1 102 ? 51.748 -27.915 -42.752 1.00 43.16 102 GLU A C 1
ATOM 838 O O . GLU A 1 102 ? 51.888 -26.699 -42.888 1.00 43.16 102 GLU A O 1
ATOM 843 N N . SER A 1 103 ? 51.463 -28.471 -41.578 1.00 53.41 103 SER A N 1
ATOM 844 C CA . SER A 1 103 ? 51.894 -27.883 -40.310 1.00 53.41 103 SER A CA 1
ATOM 845 C C . SER A 1 103 ? 53.392 -28.163 -40.176 1.00 53.41 103 SER A C 1
ATOM 847 O O . SER A 1 103 ? 53.768 -29.333 -40.240 1.00 53.41 103 SER A O 1
ATOM 849 N N . PRO A 1 104 ? 54.256 -27.153 -39.994 1.00 49.50 104 PRO A N 1
ATOM 850 C CA . PRO A 1 104 ? 55.139 -27.206 -38.816 1.00 49.50 104 PRO A CA 1
ATOM 851 C C . PRO A 1 104 ? 55.417 -25.814 -38.200 1.00 49.50 104 PRO A C 1
ATOM 853 O O . PRO A 1 104 ? 55.621 -24.838 -38.912 1.00 49.50 104 PRO A O 1
ATOM 856 N N . LEU A 1 105 ? 55.223 -25.645 -36.887 1.00 47.16 105 LEU A N 1
ATOM 857 C CA . LEU A 1 105 ? 56.215 -25.796 -35.799 1.00 47.16 105 LEU A CA 1
ATOM 858 C C . LEU A 1 105 ? 57.214 -24.627 -35.680 1.00 47.16 105 LEU A C 1
ATOM 860 O O . LEU A 1 105 ? 58.276 -24.651 -36.296 1.00 47.16 105 LEU A O 1
ATOM 864 N N . LEU A 1 106 ? 56.877 -23.660 -34.818 1.00 42.50 106 LEU A N 1
ATOM 865 C CA . LEU A 1 106 ? 57.596 -23.295 -33.584 1.00 42.50 106 LEU A CA 1
ATOM 866 C C . LEU A 1 106 ? 56.651 -22.497 -32.674 1.00 42.50 106 LEU A C 1
ATOM 868 O O . LEU A 1 106 ? 55.883 -21.671 -33.217 1.00 42.50 106 LEU A O 1
#

Foldseek 3Di:
DDDPPPVVQDDPDDDVVSVVVSVVVLVPDPPDDDDDDDDPVRVVVVVVVVVVVVVVVVVVVVVVVVPPPDDPPPPPPPVVVVVVVVVVVVVPPDDDDDDDPDDDDD

InterPro domains:
  IPR002525 Transposase IS110-like, N-terminal [PF01548] (9-58)

pLDDT: mean 71.13, std 18.26, range [35.38, 95.94]